Protein AF-A0A7C3TJ09-F1 (afdb_monomer_lite)

pLDDT: mean 90.54, std 8.43, range [50.25, 97.56]

Foldseek 3Di:
DVLLVCLLVVLVVQLVCCVVHPVVSNVLSVVSNVLSVVVVVDPPCSVVSSCCNVPVSVVVVVVVCCVVPVD

Secondary structure (DSSP, 8-state):
-HHHHHHHHHHHHHHHHHTTS-TTHHHHHHHHHHHHHHHHHSTT-HHHHHHIII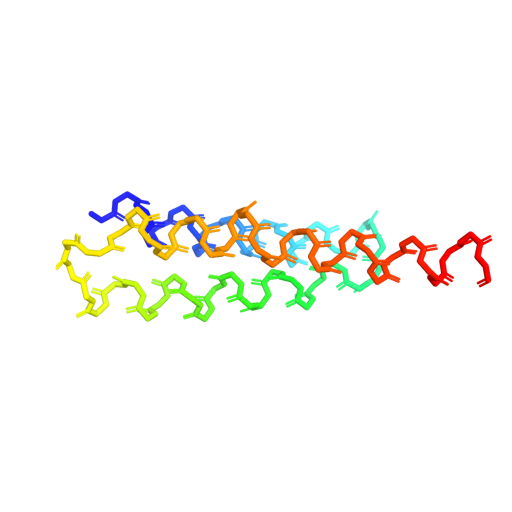IIIHHHHHHHHHHHH--

Radius of gyration: 12.6 Å; chains: 1; bounding box: 30×24×32 Å

Structure (mmCIF, N/CA/C/O backbone):
data_AF-A0A7C3TJ09-F1
#
_entry.id   AF-A0A7C3TJ09-F1
#
loop_
_atom_site.group_PDB
_atom_site.id
_atom_site.type_symbol
_atom_site.label_atom_id
_atom_site.label_alt_id
_atom_site.label_comp_id
_atom_site.label_asym_id
_atom_site.label_entity_id
_atom_site.label_seq_id
_atom_site.pdbx_PDB_ins_code
_atom_site.Cartn_x
_atom_site.Cartn_y
_atom_site.Cartn_z
_atom_site.occupancy
_atom_site.B_iso_or_equiv
_atom_site.auth_seq_id
_atom_site.auth_comp_id
_atom_site.auth_asym_id
_atom_site.auth_atom_id
_atom_site.pdbx_PDB_model_num
ATOM 1 N N . LEU A 1 1 ? -6.753 5.118 12.350 1.00 75.94 1 LEU A N 1
ATOM 2 C CA . LEU A 1 1 ? -6.732 5.619 10.953 1.00 75.94 1 LEU A CA 1
ATOM 3 C C . LEU A 1 1 ? -5.334 5.641 10.319 1.00 75.94 1 LEU A C 1
ATOM 5 O O . LEU A 1 1 ? -5.246 5.836 9.118 1.00 75.94 1 LEU A O 1
ATOM 9 N N . VAL A 1 2 ? -4.254 5.380 11.070 1.00 90.44 2 VAL A N 1
ATOM 10 C CA . VAL A 1 2 ? -2.881 5.384 10.527 1.00 90.44 2 VAL A CA 1
ATOM 11 C C . VAL A 1 2 ? -2.690 4.351 9.408 1.00 90.44 2 VAL A C 1
ATOM 13 O O . VAL A 1 2 ? -2.249 4.714 8.329 1.00 90.44 2 VAL A O 1
ATOM 16 N N . ALA A 1 3 ? -3.107 3.096 9.615 1.00 91.50 3 ALA A N 1
ATOM 17 C CA . ALA A 1 3 ? -3.003 2.033 8.606 1.00 91.50 3 ALA A CA 1
ATOM 18 C C . ALA A 1 3 ? -3.667 2.365 7.246 1.00 91.50 3 ALA A C 1
ATOM 20 O O . ALA A 1 3 ? -2.963 2.323 6.239 1.00 91.50 3 ALA A O 1
ATOM 21 N N . PRO A 1 4 ? -4.967 2.727 7.170 1.00 92.19 4 PRO A N 1
ATOM 22 C CA . PRO A 1 4 ? -5.590 3.077 5.891 1.00 92.19 4 PRO A CA 1
ATOM 23 C C . PRO A 1 4 ? -4.958 4.314 5.242 1.00 92.19 4 PRO A C 1
ATOM 25 O O . PRO A 1 4 ? -4.769 4.325 4.031 1.00 92.19 4 PRO A O 1
ATOM 28 N N . ALA A 1 5 ? -4.566 5.324 6.029 1.00 95.19 5 ALA A N 1
ATOM 29 C CA . ALA A 1 5 ? -3.865 6.491 5.497 1.00 95.19 5 ALA A CA 1
ATOM 30 C C . ALA A 1 5 ? -2.515 6.101 4.873 1.00 95.19 5 ALA A C 1
ATOM 32 O O . ALA A 1 5 ? -2.227 6.505 3.750 1.00 95.19 5 ALA A O 1
ATOM 33 N N . MET A 1 6 ? -1.717 5.274 5.555 1.00 95.56 6 MET A N 1
ATOM 34 C CA . MET A 1 6 ? -0.440 4.791 5.025 1.00 95.56 6 MET A CA 1
ATOM 35 C C . MET A 1 6 ? -0.614 4.049 3.699 1.00 95.56 6 MET A C 1
ATOM 37 O O . MET A 1 6 ? 0.101 4.369 2.760 1.00 95.56 6 MET A O 1
ATOM 41 N N . LEU A 1 7 ? -1.571 3.118 3.605 1.00 95.62 7 LEU A N 1
ATOM 42 C CA . LEU A 1 7 ? -1.852 2.368 2.371 1.00 95.62 7 LEU A CA 1
ATOM 43 C C . LEU A 1 7 ? -2.209 3.310 1.205 1.00 95.62 7 LEU A C 1
ATOM 45 O O . LEU A 1 7 ? -1.641 3.211 0.120 1.00 95.62 7 LEU A O 1
ATOM 49 N N . ILE A 1 8 ? -3.089 4.289 1.444 1.00 96.88 8 ILE A N 1
ATOM 50 C CA . ILE A 1 8 ? -3.527 5.239 0.409 1.00 96.88 8 ILE A CA 1
ATOM 51 C C . ILE A 1 8 ? -2.376 6.147 -0.038 1.00 96.88 8 ILE A C 1
ATOM 53 O O . ILE A 1 8 ? -2.105 6.259 -1.234 1.00 96.88 8 ILE A O 1
ATOM 57 N N . PHE A 1 9 ? -1.685 6.801 0.900 1.00 97.56 9 PHE A N 1
ATOM 58 C CA . PHE A 1 9 ? -0.608 7.735 0.555 1.00 97.56 9 PHE A CA 1
ATOM 59 C C . PHE A 1 9 ? 0.598 7.023 -0.056 1.00 97.56 9 PHE A C 1
ATOM 61 O O . PHE A 1 9 ? 1.209 7.549 -0.986 1.00 97.56 9 PHE A O 1
ATOM 68 N N . TYR A 1 10 ? 0.910 5.813 0.407 1.00 96.12 10 TYR A N 1
ATOM 69 C CA . TYR A 1 10 ? 1.945 4.989 -0.201 1.00 96.12 10 TYR A CA 1
ATOM 70 C C . TYR A 1 10 ? 1.568 4.568 -1.625 1.00 96.12 10 TYR A C 1
ATOM 72 O O . TYR A 1 10 ? 2.367 4.741 -2.544 1.00 96.12 10 TYR A O 1
ATOM 80 N N . GLY A 1 11 ? 0.332 4.114 -1.849 1.00 96.12 11 GLY A N 1
ATOM 81 C CA . GLY A 1 11 ? -0.140 3.776 -3.190 1.00 96.12 11 GLY A CA 1
ATOM 82 C C . GLY A 1 11 ? -0.112 4.969 -4.154 1.00 96.12 11 GLY A C 1
ATOM 83 O O . GLY A 1 11 ? 0.313 4.829 -5.302 1.00 96.12 11 GLY A O 1
ATOM 84 N N . LEU A 1 12 ? -0.452 6.173 -3.679 1.00 96.38 12 LEU A N 1
ATOM 85 C CA . LEU A 1 12 ? -0.291 7.410 -4.452 1.00 96.38 12 LEU A CA 1
ATOM 86 C C . LEU A 1 12 ? 1.180 7.699 -4.775 1.00 96.38 12 LEU A C 1
ATOM 88 O O . LEU A 1 12 ? 1.486 8.086 -5.905 1.00 96.38 12 LEU A O 1
ATOM 92 N N . ALA A 1 13 ? 2.093 7.497 -3.823 1.00 95.00 13 ALA A N 1
ATOM 93 C CA . ALA A 1 13 ? 3.525 7.655 -4.061 1.00 95.00 13 ALA A CA 1
ATOM 94 C C . ALA A 1 13 ? 4.030 6.671 -5.130 1.00 95.00 13 ALA A C 1
ATOM 96 O O . ALA A 1 13 ? 4.750 7.085 -6.038 1.00 95.00 13 ALA A O 1
ATOM 97 N N . LEU A 1 14 ? 3.588 5.407 -5.090 1.00 93.62 14 LEU A N 1
ATOM 98 C CA . LEU A 1 14 ? 3.922 4.402 -6.104 1.00 93.62 14 LEU A CA 1
ATOM 99 C C . LEU A 1 14 ? 3.409 4.785 -7.495 1.00 93.62 14 LEU A C 1
ATOM 101 O O . LEU A 1 14 ? 4.156 4.701 -8.467 1.00 93.62 14 LEU A O 1
ATOM 105 N N . ILE A 1 15 ? 2.160 5.245 -7.611 1.00 94.56 15 ILE A N 1
ATOM 106 C CA . ILE A 1 15 ? 1.602 5.677 -8.901 1.00 94.56 15 ILE A CA 1
ATOM 107 C C . ILE A 1 15 ? 2.379 6.877 -9.452 1.00 94.56 15 ILE A C 1
ATOM 109 O O . ILE A 1 15 ? 2.741 6.881 -10.628 1.00 94.56 15 ILE A O 1
ATOM 113 N N . ASN A 1 16 ? 2.685 7.876 -8.625 1.00 93.19 16 ASN A N 1
ATOM 114 C CA . ASN A 1 16 ? 3.437 9.049 -9.077 1.00 93.19 16 ASN A CA 1
ATOM 115 C C . ASN A 1 16 ? 4.895 8.707 -9.430 1.00 93.19 16 ASN A C 1
ATOM 117 O O . ASN A 1 16 ? 5.408 9.188 -10.441 1.00 93.19 16 ASN A O 1
ATOM 121 N N . GLY A 1 17 ? 5.540 7.836 -8.649 1.00 89.94 17 GLY A N 1
ATOM 122 C CA . GLY A 1 17 ? 6.892 7.339 -8.909 1.00 89.94 17 GLY A CA 1
ATOM 123 C C . GLY A 1 17 ? 6.982 6.397 -10.111 1.00 89.94 17 GLY A C 1
ATOM 124 O O . GLY A 1 17 ? 8.034 6.314 -10.746 1.00 89.94 17 GLY A O 1
ATOM 125 N N . SER A 1 18 ? 5.880 5.733 -10.480 1.00 88.38 18 SER A N 1
ATOM 126 C CA . SER A 1 18 ? 5.839 4.793 -11.610 1.00 88.38 18 SER A CA 1
ATOM 127 C C . SER A 1 18 ? 6.230 5.433 -12.939 1.00 88.38 18 SER A C 1
ATOM 129 O O . SER A 1 18 ? 6.817 4.767 -13.779 1.00 88.38 18 SER A O 1
ATOM 131 N N . ARG A 1 19 ? 5.993 6.742 -13.105 1.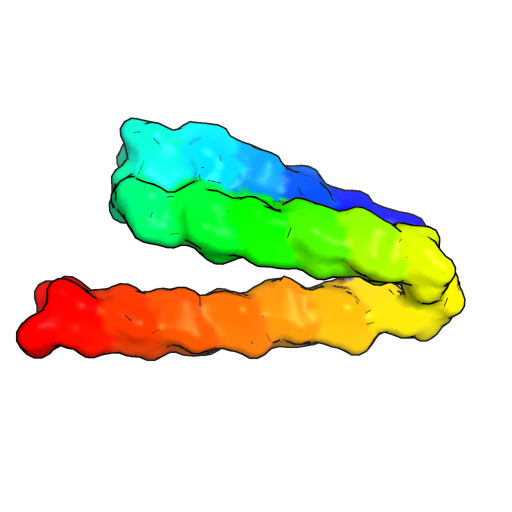00 79.44 19 ARG A N 1
ATOM 132 C CA . ARG A 1 19 ? 6.360 7.487 -14.319 1.00 79.44 19 ARG A CA 1
ATOM 133 C C . ARG A 1 19 ? 7.879 7.578 -14.535 1.00 79.44 19 ARG A C 1
ATOM 135 O O . ARG A 1 19 ? 8.323 7.834 -15.648 1.00 79.44 19 ARG A O 1
ATOM 142 N N . TYR A 1 20 ? 8.657 7.400 -13.470 1.00 81.94 20 TYR A N 1
ATOM 143 C CA . TYR A 1 20 ? 10.119 7.479 -13.472 1.00 81.94 20 TYR A CA 1
ATOM 144 C C . TYR A 1 20 ? 10.781 6.118 -13.209 1.00 81.94 20 TYR A C 1
ATOM 146 O O . TYR A 1 20 ? 12.002 6.038 -13.110 1.00 81.94 20 TYR A O 1
ATOM 154 N N . THR A 1 21 ? 9.988 5.054 -13.048 1.00 81.31 21 THR A N 1
ATOM 155 C CA . THR A 1 21 ? 10.452 3.708 -12.680 1.00 81.31 21 THR A CA 1
ATOM 156 C C . THR A 1 21 ? 9.780 2.649 -13.562 1.00 81.31 21 THR A C 1
ATOM 158 O O . THR A 1 21 ? 9.266 2.962 -14.633 1.00 81.31 21 THR A O 1
ATOM 161 N N . VAL A 1 22 ? 9.826 1.373 -13.161 1.00 73.62 22 VAL A N 1
ATOM 162 C CA . VAL A 1 22 ? 9.202 0.271 -13.902 1.00 73.62 22 VAL A CA 1
ATOM 163 C C . VAL A 1 22 ? 7.695 0.501 -14.005 1.00 73.62 22 VAL A C 1
ATOM 165 O O . VAL A 1 22 ? 6.988 0.530 -12.997 1.00 73.62 22 VAL A O 1
ATOM 168 N N . ASP A 1 23 ? 7.201 0.572 -15.239 1.00 75.31 23 ASP A N 1
ATOM 169 C CA . ASP A 1 23 ? 5.822 0.936 -15.576 1.00 75.31 23 ASP A CA 1
ATOM 170 C C . ASP A 1 23 ? 4.753 0.110 -14.836 1.00 75.31 23 ASP A C 1
ATOM 172 O O . ASP A 1 23 ? 3.644 0.586 -14.596 1.00 75.31 23 ASP A O 1
ATOM 176 N N . HIS A 1 24 ? 5.083 -1.115 -14.420 1.00 81.94 24 HIS A N 1
ATOM 177 C CA . HIS A 1 24 ? 4.176 -2.033 -13.734 1.00 81.94 24 HIS A CA 1
ATOM 178 C C . HIS A 1 24 ? 3.915 -1.703 -12.257 1.00 81.94 24 HIS A C 1
ATOM 180 O O . HIS A 1 24 ? 2.901 -2.152 -11.719 1.00 81.94 24 HIS A O 1
ATOM 186 N N . ILE A 1 25 ? 4.746 -0.882 -11.606 1.00 89.56 25 ILE A N 1
ATOM 187 C CA . ILE A 1 25 ? 4.572 -0.559 -10.179 1.00 89.56 25 ILE A CA 1
ATOM 188 C C . ILE A 1 25 ? 3.303 0.269 -9.911 1.00 89.56 25 ILE A C 1
ATOM 190 O O . ILE A 1 25 ? 2.757 0.252 -8.808 1.00 89.56 25 ILE A O 1
ATOM 194 N N . ARG A 1 26 ? 2.756 0.922 -10.949 1.00 90.88 26 ARG A N 1
ATOM 195 C CA . ARG A 1 26 ? 1.472 1.639 -10.881 1.00 90.88 26 ARG A CA 1
ATOM 196 C C . ARG A 1 26 ? 0.307 0.732 -10.472 1.00 90.88 26 ARG A C 1
ATOM 198 O O . ARG A 1 26 ? -0.602 1.188 -9.787 1.00 90.88 26 ARG A O 1
ATOM 205 N N . TYR A 1 27 ? 0.331 -0.543 -10.874 1.00 92.06 27 TYR A N 1
ATOM 206 C CA . TYR A 1 27 ? -0.731 -1.500 -10.549 1.00 92.06 27 TYR A CA 1
ATOM 207 C C . TYR A 1 27 ? -0.703 -1.880 -9.069 1.00 92.06 27 TYR A C 1
ATOM 209 O O . TYR A 1 27 ? -1.759 -1.950 -8.443 1.00 92.06 27 TYR A O 1
ATOM 217 N N . LEU A 1 28 ? 0.497 -2.036 -8.498 1.00 94.69 28 LEU A N 1
ATOM 218 C CA . LEU A 1 28 ? 0.676 -2.221 -7.060 1.00 94.69 28 LEU A CA 1
ATOM 219 C C . LEU A 1 28 ? 0.138 -1.003 -6.297 1.00 94.69 28 LEU A C 1
ATOM 221 O O . LEU A 1 28 ? -0.661 -1.156 -5.379 1.00 94.69 28 LEU A O 1
ATOM 225 N N . GLY A 1 29 ? 0.476 0.210 -6.746 1.00 95.12 29 GLY A N 1
ATOM 226 C CA . GLY A 1 29 ? -0.036 1.440 -6.139 1.00 95.12 29 GLY A CA 1
ATOM 227 C C . GLY A 1 29 ? -1.564 1.565 -6.171 1.00 95.12 29 GLY A C 1
ATOM 228 O O . GLY A 1 29 ? -2.168 1.955 -5.174 1.00 95.12 29 GLY A O 1
ATOM 229 N N . MET A 1 30 ? -2.218 1.180 -7.274 1.00 95.81 30 MET A N 1
ATOM 230 C CA . MET A 1 30 ? -3.687 1.151 -7.338 1.00 95.81 30 MET A CA 1
ATOM 231 C C . MET A 1 30 ? -4.291 0.136 -6.357 1.00 95.81 30 MET A C 1
ATOM 233 O O . MET A 1 30 ? -5.297 0.439 -5.713 1.00 95.81 30 MET A O 1
ATOM 237 N N . ALA A 1 31 ? -3.675 -1.040 -6.209 1.00 96.12 31 ALA A N 1
ATOM 238 C CA . ALA A 1 31 ? -4.132 -2.063 -5.272 1.00 96.12 31 ALA A CA 1
ATOM 239 C C . ALA A 1 31 ? -4.028 -1.593 -3.807 1.00 96.12 31 ALA A C 1
ATOM 241 O O . ALA A 1 31 ? -4.979 -1.768 -3.044 1.00 96.12 31 ALA A O 1
ATOM 242 N N . GLU A 1 32 ? -2.928 -0.928 -3.438 1.00 97.00 32 GLU A N 1
ATOM 243 C CA . GLU A 1 32 ? -2.729 -0.319 -2.112 1.00 97.00 32 GLU A CA 1
ATOM 244 C C . GLU A 1 32 ? -3.792 0.749 -1.795 1.00 97.00 32 GLU A C 1
ATOM 246 O O . GLU A 1 32 ? -4.351 0.765 -0.696 1.00 97.00 32 GLU A O 1
ATOM 251 N N . ILE A 1 33 ? -4.148 1.600 -2.768 1.00 97.50 33 ILE A N 1
ATOM 252 C CA . ILE A 1 33 ? -5.196 2.622 -2.590 1.00 97.50 33 ILE A CA 1
ATOM 253 C C . ILE A 1 33 ? -6.557 1.971 -2.342 1.00 97.50 33 ILE A C 1
ATOM 255 O O . ILE A 1 33 ? -7.248 2.343 -1.392 1.00 97.50 33 ILE A O 1
ATOM 259 N N . VAL A 1 34 ? -6.945 0.992 -3.167 1.00 97.50 34 VAL A N 1
ATOM 260 C CA . VAL A 1 34 ? -8.220 0.277 -2.995 1.00 97.50 34 VAL A CA 1
ATOM 261 C C . VAL A 1 34 ? -8.264 -0.411 -1.630 1.00 97.50 34 VAL A C 1
ATOM 263 O O . VAL A 1 34 ? -9.255 -0.283 -0.909 1.00 97.50 34 VAL A O 1
ATOM 266 N N . LEU A 1 35 ? -7.179 -1.078 -1.232 1.00 96.38 35 LEU A N 1
ATOM 267 C CA . LEU A 1 35 ? -7.088 -1.745 0.064 1.00 96.38 35 LEU A CA 1
ATOM 268 C C . LEU A 1 35 ? -7.174 -0.753 1.230 1.00 96.38 35 LEU A C 1
ATOM 270 O O . LEU A 1 35 ? -7.856 -1.026 2.215 1.00 96.38 35 LEU A O 1
ATOM 274 N N . GLY A 1 36 ? -6.529 0.408 1.116 1.00 95.88 36 GLY A N 1
ATOM 275 C CA . GLY A 1 36 ? -6.579 1.466 2.120 1.00 95.88 36 GLY A CA 1
ATOM 276 C C . GLY A 1 36 ? -7.968 2.093 2.273 1.00 95.88 36 GLY A C 1
ATOM 277 O O . GLY A 1 36 ? -8.402 2.338 3.402 1.00 95.88 36 GLY A O 1
ATOM 278 N N . LEU A 1 37 ? -8.708 2.272 1.172 1.00 96.38 37 LEU A N 1
ATOM 279 C CA . LEU A 1 37 ? -10.112 2.702 1.209 1.00 96.38 37 LEU A CA 1
ATOM 280 C C . LEU A 1 37 ? -10.991 1.663 1.919 1.00 96.38 37 LEU A C 1
ATOM 282 O O . LEU A 1 37 ? -11.761 2.019 2.811 1.00 96.38 37 LEU A O 1
ATOM 286 N N . VAL A 1 38 ? -10.822 0.375 1.594 1.00 95.62 38 VAL A N 1
ATOM 287 C CA . VAL A 1 38 ? -11.536 -0.725 2.266 1.00 95.62 38 VAL A CA 1
ATOM 288 C C . VAL A 1 38 ? -11.169 -0.788 3.753 1.00 95.62 38 VAL A C 1
ATOM 290 O O . VAL A 1 38 ? -12.050 -0.909 4.601 1.00 95.62 38 VAL A O 1
ATOM 293 N N . ALA A 1 39 ? -9.892 -0.634 4.101 1.00 94.62 39 ALA A N 1
ATOM 294 C CA . ALA A 1 39 ? -9.422 -0.638 5.485 1.00 94.62 39 ALA A CA 1
ATOM 295 C C . ALA A 1 39 ? -10.020 0.507 6.322 1.00 94.62 39 ALA A C 1
ATOM 297 O O . ALA A 1 39 ? -10.223 0.347 7.528 1.00 94.62 39 ALA A O 1
ATOM 298 N N . GLY A 1 40 ? -10.335 1.647 5.696 1.00 92.75 40 GLY A N 1
ATOM 299 C CA . GLY A 1 40 ? -11.021 2.773 6.334 1.00 92.75 40 GLY A CA 1
ATOM 300 C C . GLY A 1 40 ? -12.454 2.454 6.774 1.00 92.75 40 GLY A C 1
ATOM 301 O O . GLY A 1 40 ? -12.915 3.007 7.770 1.00 92.75 40 GLY A O 1
ATOM 302 N N . LEU A 1 41 ? -13.125 1.519 6.091 1.00 93.81 41 LEU A N 1
ATOM 303 C CA . LEU A 1 41 ? -14.483 1.068 6.423 1.00 93.81 41 LEU A CA 1
ATOM 304 C C . LEU A 1 41 ? -14.518 0.083 7.605 1.00 93.81 41 LEU A C 1
ATOM 306 O O . LEU A 1 41 ? -15.572 -0.122 8.200 1.00 93.81 41 LEU A O 1
ATOM 310 N N . PHE A 1 42 ? -13.376 -0.513 7.967 1.00 92.75 42 PHE A N 1
ATOM 311 C CA . PHE A 1 42 ? -13.265 -1.520 9.029 1.00 92.75 42 PHE A CA 1
ATOM 312 C C . PHE A 1 42 ? -12.283 -1.090 10.135 1.00 92.75 42 PHE A C 1
ATOM 314 O O . PHE A 1 42 ? -11.192 -1.668 10.272 1.00 92.75 42 PHE A O 1
ATOM 321 N N . PRO A 1 43 ? -12.651 -0.100 10.970 1.00 86.56 43 PRO A N 1
ATOM 322 C CA . PRO A 1 43 ? -11.845 0.279 12.125 1.00 86.56 43 PRO A CA 1
ATOM 323 C C . PRO A 1 43 ? -11.620 -0.933 13.050 1.00 86.56 43 PRO A C 1
ATOM 325 O O . PRO A 1 43 ? -12.530 -1.709 13.317 1.00 86.56 43 PRO A O 1
ATOM 328 N N . GLY A 1 44 ? -10.375 -1.128 13.499 1.00 88.00 44 GLY A N 1
ATOM 329 C CA . GLY A 1 44 ? -9.955 -2.273 14.325 1.00 88.00 44 GLY A CA 1
ATOM 330 C C . GLY A 1 44 ? -9.221 -3.389 13.569 1.00 88.00 44 GLY A C 1
ATOM 331 O O . GLY A 1 44 ? -8.447 -4.118 14.179 1.00 88.00 44 GLY A O 1
ATOM 332 N N . LYS A 1 45 ? -9.352 -3.474 12.237 1.00 91.56 45 LYS A N 1
ATOM 333 C CA . LYS A 1 45 ? -8.625 -4.457 11.398 1.00 91.56 45 LYS A CA 1
ATOM 334 C C . LYS A 1 45 ? -7.409 -3.870 10.670 1.00 91.56 45 LYS A C 1
ATOM 336 O O . LYS A 1 45 ? -6.884 -4.476 9.742 1.00 91.56 45 LYS A O 1
ATOM 341 N N . GLY A 1 46 ? -6.945 -2.689 11.084 1.00 90.88 46 GLY A N 1
ATOM 342 C CA . GLY A 1 46 ? -5.905 -1.934 10.377 1.00 90.88 46 GLY A CA 1
ATOM 343 C C . GLY A 1 46 ? -4.604 -2.710 10.159 1.00 90.88 46 GLY A C 1
ATOM 344 O O . GLY A 1 46 ? -4.055 -2.650 9.067 1.00 90.88 46 GLY A O 1
ATOM 345 N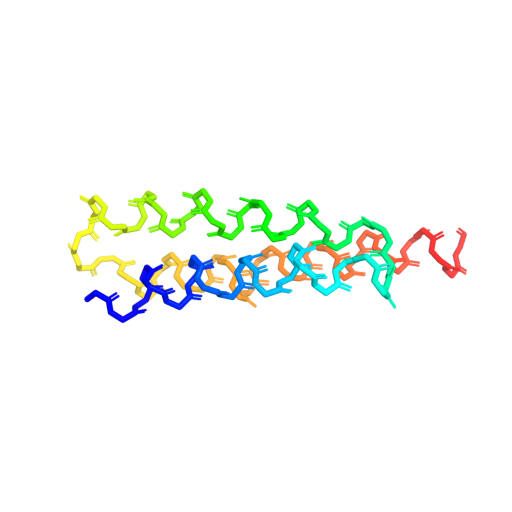 N . LEU A 1 47 ? -4.148 -3.479 11.154 1.00 93.38 47 LEU A N 1
ATOM 346 C CA . LEU A 1 47 ? -2.922 -4.278 11.040 1.00 93.38 47 LEU A CA 1
ATOM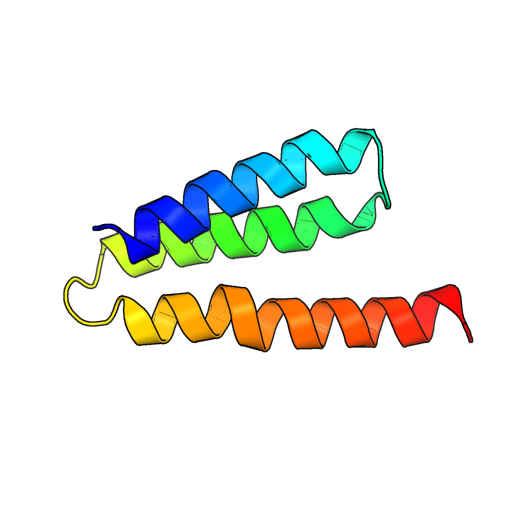 347 C C . LEU A 1 47 ? -3.048 -5.400 9.999 1.00 93.38 47 LEU A C 1
ATOM 349 O O . LEU A 1 47 ? -2.098 -5.663 9.272 1.00 93.38 47 LEU A O 1
ATOM 353 N N . LEU A 1 48 ? -4.228 -6.022 9.892 1.00 95.38 48 LEU A N 1
ATOM 354 C CA . LEU A 1 48 ? -4.489 -7.068 8.903 1.00 95.38 48 LEU A CA 1
ATOM 355 C C . LEU A 1 48 ? -4.410 -6.499 7.483 1.00 95.38 48 LEU A C 1
ATOM 357 O O . LEU A 1 48 ? -3.683 -7.027 6.650 1.00 95.38 48 LEU A O 1
ATOM 361 N N . PHE A 1 49 ? -5.111 -5.393 7.221 1.00 95.19 49 PHE A N 1
ATOM 362 C CA . PHE A 1 49 ? -5.052 -4.728 5.916 1.00 95.19 49 PHE A CA 1
ATOM 363 C C . PHE A 1 49 ? -3.650 -4.205 5.600 1.00 95.19 49 PHE A C 1
ATOM 365 O O . PHE A 1 49 ? -3.189 -4.329 4.471 1.00 95.19 49 PHE A O 1
ATOM 372 N N . TRP A 1 50 ? -2.948 -3.677 6.603 1.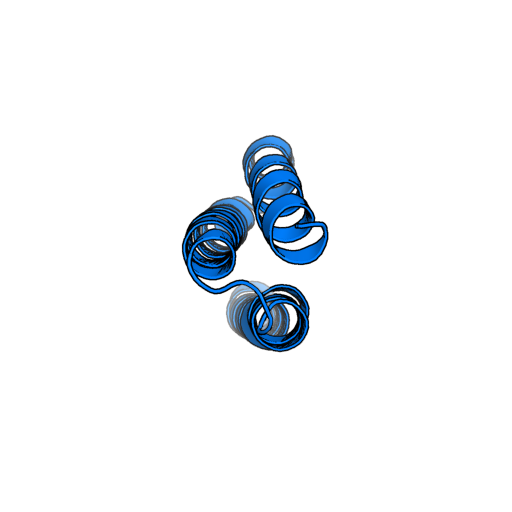00 95.56 50 TRP A N 1
ATOM 373 C CA . TRP A 1 50 ? -1.570 -3.228 6.453 1.00 95.56 50 TRP A CA 1
ATOM 374 C C . TRP A 1 50 ? -0.629 -4.376 6.060 1.00 95.56 50 TRP A C 1
ATOM 376 O O . TRP A 1 50 ? 0.150 -4.225 5.124 1.00 95.56 50 TRP A O 1
ATOM 386 N N . ALA A 1 51 ? -0.747 -5.540 6.707 1.00 96.56 51 ALA A N 1
ATOM 387 C CA . ALA A 1 51 ? 0.042 -6.726 6.378 1.00 96.56 51 ALA A CA 1
ATOM 388 C C . ALA A 1 51 ? -0.300 -7.305 4.992 1.00 96.56 51 ALA A C 1
ATOM 390 O O . ALA A 1 51 ? 0.579 -7.827 4.307 1.00 96.56 51 ALA A O 1
ATOM 391 N N . ILE A 1 52 ? -1.558 -7.200 4.553 1.00 96.62 52 ILE A N 1
ATOM 392 C CA . ILE A 1 52 ? -1.958 -7.611 3.200 1.00 96.62 52 ILE A CA 1
ATOM 393 C C . ILE A 1 52 ? -1.314 -6.701 2.145 1.00 96.62 52 ILE A C 1
ATOM 395 O O . ILE A 1 52 ? -0.741 -7.221 1.191 1.00 96.62 52 ILE A O 1
ATOM 399 N N . GLY A 1 53 ? -1.359 -5.378 2.327 1.00 96.31 53 GLY A N 1
ATOM 400 C CA . GLY A 1 53 ? -0.745 -4.431 1.390 1.00 96.31 53 GLY A CA 1
ATOM 401 C C . GLY A 1 53 ? 0.782 -4.543 1.382 1.00 96.31 53 GLY A C 1
ATOM 402 O O . GLY A 1 53 ? 1.393 -5.093 0.464 1.00 96.31 53 GLY A O 1
ATOM 403 N N . PHE A 1 54 ? 1.423 -4.138 2.479 1.00 94.88 54 PHE A N 1
ATOM 404 C CA . PHE A 1 54 ? 2.888 -4.099 2.570 1.00 94.88 54 PHE A CA 1
ATOM 405 C C . PHE A 1 54 ? 3.567 -5.474 2.579 1.00 94.88 54 PHE A C 1
ATOM 407 O O . PHE A 1 54 ? 4.759 -5.564 2.297 1.00 94.88 54 PHE A O 1
ATOM 414 N N . GLY A 1 55 ? 2.840 -6.545 2.897 1.00 96.25 55 GLY A N 1
ATOM 415 C CA . GLY A 1 55 ? 3.357 -7.910 2.851 1.00 96.25 55 GLY A CA 1
ATOM 416 C C . GLY A 1 55 ? 2.964 -8.618 1.562 1.00 96.25 55 GLY A C 1
ATOM 417 O O . GLY A 1 55 ? 3.775 -8.781 0.652 1.00 96.25 55 GLY A O 1
ATOM 418 N N . VAL A 1 56 ? 1.711 -9.069 1.487 1.00 96.19 56 VAL A N 1
ATOM 419 C CA . VAL A 1 56 ? 1.261 -10.000 0.438 1.00 96.19 56 VAL A CA 1
ATOM 420 C C . VAL A 1 56 ? 1.357 -9.383 -0.956 1.00 96.19 56 VAL A C 1
ATOM 422 O O . VAL A 1 56 ? 1.930 -10.009 -1.850 1.00 96.19 56 VAL A O 1
ATOM 425 N N . PHE A 1 57 ? 0.849 -8.164 -1.162 1.00 95.19 57 PHE A N 1
ATOM 426 C CA . PHE A 1 57 ? 0.884 -7.540 -2.490 1.00 95.19 57 PHE A CA 1
ATOM 427 C C . PHE A 1 57 ? 2.316 -7.302 -2.978 1.00 95.19 57 PHE A C 1
ATOM 429 O O . PHE A 1 57 ? 2.605 -7.526 -4.153 1.00 95.19 57 PHE A O 1
ATOM 436 N N . HIS A 1 58 ? 3.230 -6.938 -2.080 1.00 94.06 58 HIS A N 1
ATOM 437 C CA . HIS A 1 58 ? 4.636 -6.720 -2.418 1.00 94.06 58 HIS A CA 1
ATOM 438 C C . HIS A 1 58 ? 5.378 -8.019 -2.733 1.00 94.06 58 HIS A C 1
ATOM 440 O O . HIS A 1 58 ? 6.158 -8.049 -3.683 1.00 94.06 58 HIS A O 1
ATOM 446 N N . ILE A 1 59 ? 5.110 -9.102 -1.996 1.00 95.06 59 ILE A N 1
ATOM 447 C CA . ILE A 1 59 ? 5.681 -10.425 -2.289 1.00 95.06 59 ILE A CA 1
ATOM 448 C C . ILE A 1 59 ? 5.212 -10.906 -3.665 1.00 95.06 59 ILE A C 1
ATOM 450 O O . ILE A 1 59 ? 6.033 -11.336 -4.475 1.00 95.06 59 ILE A O 1
ATOM 454 N N . ILE A 1 60 ? 3.910 -10.795 -3.957 1.00 94.06 60 ILE A N 1
ATOM 455 C CA . ILE A 1 60 ? 3.355 -11.179 -5.262 1.00 94.06 60 ILE A CA 1
ATOM 456 C C . ILE A 1 60 ? 3.970 -10.324 -6.372 1.00 94.06 60 ILE A C 1
ATOM 458 O O . ILE A 1 60 ? 4.430 -10.868 -7.374 1.00 94.06 60 ILE A O 1
ATOM 462 N N . TYR A 1 61 ? 4.016 -9.002 -6.196 1.00 92.00 61 TYR A N 1
ATOM 463 C CA . TYR A 1 61 ? 4.618 -8.100 -7.176 1.00 92.00 61 TYR A CA 1
ATOM 464 C C . TYR A 1 61 ? 6.098 -8.424 -7.417 1.00 92.00 61 TYR A C 1
ATOM 466 O O . TYR A 1 61 ? 6.519 -8.530 -8.568 1.00 92.00 61 TYR A O 1
ATOM 474 N N . GLY A 1 62 ? 6.872 -8.637 -6.350 1.00 90.69 62 GLY A N 1
ATOM 475 C CA . GLY A 1 62 ? 8.281 -9.016 -6.429 1.00 90.69 62 GLY A CA 1
ATOM 476 C C . GLY A 1 62 ? 8.485 -10.341 -7.160 1.00 90.69 62 GLY A C 1
ATOM 477 O O . GLY A 1 62 ? 9.327 -10.420 -8.050 1.00 90.69 62 GLY A O 1
ATOM 478 N N . ALA A 1 63 ? 7.665 -11.352 -6.862 1.00 91.00 63 ALA A N 1
ATOM 479 C CA . ALA A 1 63 ? 7.703 -12.637 -7.553 1.00 91.00 63 ALA A CA 1
ATOM 480 C C . ALA A 1 63 ? 7.362 -12.498 -9.047 1.00 91.00 63 ALA A C 1
ATOM 482 O O . ALA A 1 63 ? 8.089 -13.015 -9.891 1.00 91.00 63 ALA A O 1
ATOM 483 N N . VAL A 1 64 ? 6.297 -11.769 -9.398 1.00 88.81 64 VAL A N 1
ATOM 484 C CA . VAL A 1 64 ? 5.917 -11.528 -10.804 1.00 88.81 64 VAL A CA 1
ATOM 485 C C . VAL A 1 64 ? 7.021 -10.786 -11.554 1.00 88.81 64 VAL A C 1
ATOM 487 O O . VAL A 1 64 ? 7.338 -11.141 -12.687 1.00 88.81 64 VAL A O 1
ATOM 490 N N . MET A 1 65 ? 7.627 -9.776 -10.929 1.00 87.50 65 MET A N 1
ATOM 491 C CA . MET A 1 65 ? 8.741 -9.041 -11.521 1.00 87.50 65 MET A CA 1
ATOM 492 C C . MET A 1 65 ? 9.972 -9.923 -11.720 1.00 87.50 65 MET A C 1
ATOM 494 O O . MET A 1 65 ? 10.568 -9.861 -12.790 1.00 87.50 65 MET A O 1
ATOM 498 N N . TYR A 1 66 ? 10.305 -10.779 -10.753 1.00 86.00 66 TYR A N 1
ATOM 499 C CA . TYR A 1 66 ? 11.406 -11.737 -10.865 1.00 86.00 66 TYR A CA 1
ATOM 500 C C . TYR A 1 66 ? 11.243 -12.641 -12.094 1.00 86.00 66 TYR A C 1
ATOM 502 O O . TYR A 1 66 ? 12.135 -12.718 -12.937 1.00 86.00 66 TYR A O 1
ATOM 510 N N . TYR A 1 67 ? 10.059 -13.239 -12.268 1.0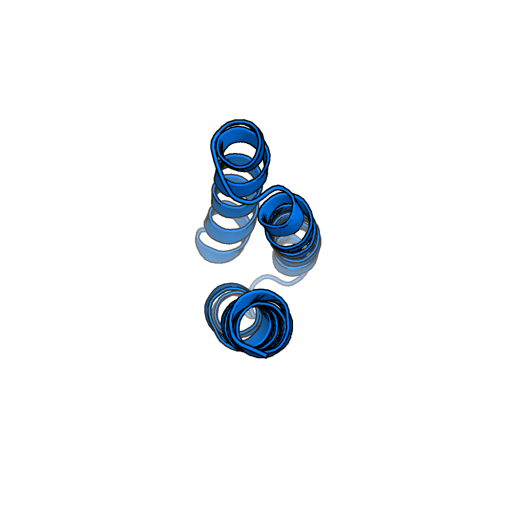0 83.06 67 TYR A N 1
ATOM 511 C CA . TYR A 1 67 ? 9.776 -14.085 -13.431 1.00 83.06 67 TYR A CA 1
ATOM 512 C C . TYR A 1 67 ? 9.744 -13.333 -14.761 1.00 83.06 67 TYR A C 1
ATOM 514 O O . TYR A 1 67 ? 9.928 -13.962 -15.792 1.00 83.06 67 TYR A O 1
ATOM 522 N N . LYS A 1 68 ? 9.458 -12.027 -14.755 1.00 78.44 68 LYS A N 1
ATOM 523 C CA . LYS A 1 68 ? 9.307 -11.233 -15.980 1.00 78.44 68 LYS A CA 1
ATOM 524 C C . LYS A 1 68 ? 10.607 -10.567 -16.438 1.00 78.44 68 LYS A C 1
ATOM 526 O O . LYS A 1 68 ? 10.725 -10.238 -17.614 1.00 78.44 68 LYS A O 1
ATOM 531 N N . LEU A 1 69 ? 11.523 -10.282 -15.512 1.00 72.50 69 LEU A N 1
ATOM 532 C CA . LEU A 1 69 ? 12.752 -9.534 -15.792 1.00 72.50 69 LEU A CA 1
ATOM 533 C C . LEU A 1 69 ? 13.981 -10.437 -15.940 1.00 72.50 69 LEU A C 1
ATOM 535 O O . LEU A 1 69 ? 14.872 -10.104 -16.713 1.00 72.50 69 LEU A O 1
ATOM 539 N N . GLU A 1 70 ? 14.039 -11.550 -15.204 1.00 64.19 70 GLU A N 1
ATOM 540 C CA . GLU A 1 70 ? 15.220 -12.425 -15.163 1.00 64.19 70 GLU A CA 1
ATOM 541 C C . GLU A 1 70 ? 15.053 -13.727 -15.962 1.00 64.19 70 GLU A C 1
ATOM 543 O O . GLU A 1 70 ? 16.027 -14.462 -16.132 1.00 64.19 70 GLU A O 1
ATOM 548 N N . ARG A 1 71 ? 13.849 -14.030 -16.467 1.00 50.25 71 ARG A N 1
ATOM 549 C CA . ARG A 1 71 ? 13.556 -15.280 -17.175 1.00 50.25 71 ARG A CA 1
ATOM 550 C C . ARG A 1 71 ? 12.668 -15.085 -18.399 1.00 50.25 71 ARG A C 1
ATOM 552 O O . ARG A 1 71 ? 11.811 -14.178 -18.378 1.00 50.25 71 ARG A O 1
#

Sequence (71 aa):
LVAPAMLIFYGLALINGSRYTVDHIRYLGMAEIVLGLVAGLFPGKGLLFWAIGFGVFHIIYGAVMYYKLER